Protein AF-A0A6N2UEQ5-F1 (afdb_monomer_lite)

Structure (mmCIF, N/CA/C/O backbone):
data_AF-A0A6N2UEQ5-F1
#
_entry.id   AF-A0A6N2UEQ5-F1
#
loop_
_atom_site.group_PDB
_atom_site.id
_atom_site.type_symbol
_atom_site.label_atom_id
_atom_site.label_alt_id
_atom_site.label_comp_id
_atom_site.label_asym_id
_atom_site.label_entity_id
_atom_site.label_seq_id
_atom_site.pdbx_PDB_ins_code
_atom_site.Cartn_x
_atom_site.Cartn_y
_atom_site.Cartn_z
_atom_site.occupancy
_atom_site.B_iso_or_equiv
_atom_site.auth_seq_id
_atom_site.auth_comp_id
_atom_site.auth_asym_id
_atom_site.auth_atom_id
_atom_site.pdbx_PDB_model_num
ATOM 1 N N . MET A 1 1 ? 12.013 25.563 44.710 1.00 58.88 1 MET A N 1
ATOM 2 C CA . MET A 1 1 ? 12.009 24.217 44.102 1.00 58.88 1 MET A CA 1
ATOM 3 C C . MET A 1 1 ? 13.205 24.168 43.170 1.00 58.88 1 MET A C 1
ATOM 5 O O . MET A 1 1 ? 13.406 25.147 42.460 1.00 58.88 1 MET A O 1
ATOM 9 N N . SER A 1 2 ? 14.075 23.164 43.272 1.00 84.06 2 SER A N 1
ATOM 10 C CA . SER A 1 2 ? 15.247 23.064 42.394 1.00 84.06 2 SER A CA 1
ATOM 11 C C . SER A 1 2 ? 14.884 22.342 41.095 1.00 84.06 2 SER A C 1
ATOM 13 O O . SER A 1 2 ? 13.975 21.519 41.078 1.00 84.06 2 SER A O 1
ATOM 15 N N . PHE A 1 3 ? 15.630 22.584 40.016 1.00 72.69 3 PHE A N 1
ATOM 16 C CA . PHE A 1 3 ? 15.451 21.865 38.746 1.00 72.69 3 PHE A CA 1
ATOM 17 C C . PHE A 1 3 ? 15.575 20.336 38.908 1.00 72.69 3 PHE A C 1
ATOM 19 O O . PHE A 1 3 ? 14.910 19.571 38.220 1.00 72.69 3 PHE A O 1
ATOM 26 N N . LYS A 1 4 ? 16.375 19.868 39.877 1.00 77.75 4 LYS A N 1
ATOM 27 C CA . LYS A 1 4 ? 16.428 18.445 40.248 1.00 77.75 4 LYS A CA 1
ATOM 28 C C . LYS A 1 4 ? 15.119 17.944 40.861 1.00 77.75 4 LYS A C 1
ATOM 30 O O . LYS A 1 4 ? 14.748 16.804 40.604 1.00 77.75 4 LYS A O 1
ATOM 35 N N . ASP A 1 5 ? 14.428 18.772 41.638 1.00 75.44 5 ASP A N 1
ATOM 36 C CA . ASP A 1 5 ? 13.130 18.417 42.221 1.00 75.44 5 ASP A CA 1
ATOM 37 C C . ASP A 1 5 ? 12.045 18.346 41.136 1.00 75.44 5 ASP A C 1
ATOM 39 O O . ASP A 1 5 ? 11.208 17.451 41.175 1.00 75.44 5 ASP A O 1
ATOM 43 N N . GLU A 1 6 ? 12.105 19.214 40.119 1.00 74.00 6 GLU A N 1
ATOM 44 C CA . GLU A 1 6 ? 11.222 19.157 38.940 1.00 74.00 6 GLU A CA 1
ATOM 45 C C . GLU A 1 6 ? 11.481 17.910 38.074 1.00 74.00 6 GLU A C 1
ATOM 47 O O . GLU A 1 6 ? 10.544 17.246 37.623 1.00 74.00 6 GLU A O 1
ATOM 52 N N . LEU A 1 7 ? 12.749 17.533 37.880 1.00 73.69 7 LEU A N 1
ATOM 53 C CA . LEU A 1 7 ? 13.116 16.302 37.172 1.00 73.69 7 LEU A CA 1
ATOM 54 C C . LEU A 1 7 ? 12.652 15.048 37.926 1.00 73.69 7 LEU A C 1
ATOM 56 O O . LEU A 1 7 ? 12.095 14.143 37.315 1.00 73.69 7 LEU A O 1
ATOM 60 N N . ASN A 1 8 ? 12.814 15.021 39.250 1.00 70.94 8 ASN A N 1
ATOM 61 C CA . ASN A 1 8 ? 12.368 13.900 40.081 1.00 70.94 8 ASN A CA 1
ATOM 62 C C . ASN A 1 8 ? 10.834 13.823 40.199 1.00 70.94 8 ASN A C 1
ATOM 64 O O . ASN A 1 8 ? 10.267 12.734 40.284 1.00 70.94 8 ASN A O 1
ATOM 68 N N . ALA A 1 9 ? 10.141 14.963 40.176 1.00 67.56 9 ALA A N 1
ATOM 69 C CA . ALA A 1 9 ? 8.680 14.998 40.134 1.00 67.56 9 ALA A CA 1
ATOM 70 C C . ALA A 1 9 ? 8.118 14.552 38.770 1.00 67.56 9 ALA A C 1
ATOM 72 O O . ALA A 1 9 ? 6.987 14.076 38.700 1.00 67.56 9 ALA A O 1
ATOM 73 N N . SER A 1 10 ? 8.901 14.681 37.691 1.00 64.62 10 SER A N 1
ATOM 74 C CA . SER A 1 10 ? 8.510 14.301 36.325 1.00 64.62 10 SER A CA 1
ATOM 75 C C . SER A 1 10 ? 9.038 12.937 35.864 1.00 64.62 10 SER A C 1
ATOM 77 O O . SER A 1 10 ? 8.734 12.523 34.742 1.00 64.62 10 SER A O 1
ATOM 79 N N . THR A 1 11 ? 9.780 12.204 36.707 1.00 65.50 11 THR A N 1
ATOM 80 C CA . THR A 1 11 ? 10.288 10.855 36.400 1.00 65.50 11 THR A CA 1
ATOM 81 C C . THR A 1 11 ? 9.155 9.835 36.275 1.00 65.50 11 THR A C 1
ATOM 83 O O . THR A 1 11 ? 8.823 9.103 37.205 1.00 65.50 11 THR A O 1
ATOM 86 N N . ARG A 1 12 ? 8.557 9.774 35.085 1.00 73.88 12 ARG A N 1
ATOM 87 C CA . ARG A 1 12 ? 7.706 8.664 34.654 1.00 73.88 12 ARG A CA 1
ATOM 88 C C . ARG A 1 12 ? 8.552 7.410 34.440 1.00 73.88 12 ARG A C 1
ATOM 90 O O . ARG A 1 12 ? 9.700 7.495 33.997 1.00 73.88 12 ARG A O 1
ATOM 97 N N . ASN A 1 13 ? 7.972 6.244 34.710 1.00 77.88 13 ASN A N 1
ATOM 98 C CA . ASN A 1 13 ? 8.605 4.959 34.444 1.00 77.88 13 ASN A CA 1
ATOM 99 C C . ASN A 1 13 ? 8.879 4.814 32.928 1.00 77.88 13 ASN A C 1
ATOM 101 O O . ASN A 1 13 ? 7.938 4.860 32.131 1.00 77.88 13 ASN A O 1
ATOM 105 N N . PRO A 1 14 ? 10.139 4.619 32.493 1.00 76.00 14 PRO A N 1
ATOM 106 C CA . PRO A 1 14 ? 10.475 4.518 31.073 1.00 76.00 14 PRO A CA 1
ATOM 107 C C . PRO A 1 14 ? 9.741 3.397 30.323 1.00 76.00 14 PRO A C 1
ATOM 109 O O . PRO A 1 14 ? 9.548 3.504 29.113 1.00 76.00 14 PRO A O 1
ATOM 112 N N . SER A 1 15 ? 9.349 2.322 31.018 1.00 74.00 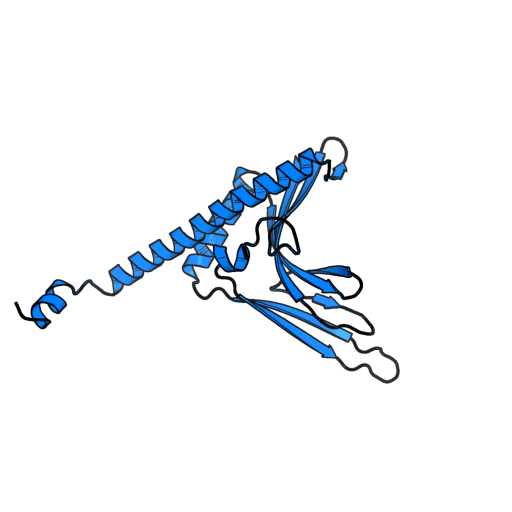15 SER A N 1
ATOM 113 C CA . SER A 1 15 ? 8.627 1.194 30.413 1.00 74.00 15 SER A CA 1
ATOM 114 C C . SER A 1 15 ? 7.174 1.540 30.074 1.00 74.00 15 SER A C 1
ATOM 116 O O . SER A 1 15 ? 6.761 1.319 28.939 1.00 74.00 15 SER A O 1
ATOM 118 N N . GLU A 1 16 ? 6.455 2.188 30.992 1.00 74.81 16 GLU A N 1
ATOM 119 C CA . GLU A 1 16 ? 5.085 2.683 30.782 1.00 74.81 16 GLU A CA 1
ATOM 120 C C . GLU A 1 16 ? 5.036 3.714 29.649 1.00 74.81 16 GLU A C 1
ATOM 122 O O . GLU A 1 16 ? 4.242 3.586 28.723 1.00 74.81 16 GLU A O 1
ATOM 127 N N . VAL A 1 17 ? 5.970 4.673 29.635 1.00 74.31 17 VAL A N 1
ATOM 128 C CA . VAL A 1 17 ? 6.069 5.670 28.550 1.00 74.31 17 VAL A CA 1
ATOM 129 C C . VAL A 1 17 ? 6.335 5.006 27.195 1.00 74.31 17 VAL A C 1
ATOM 131 O O . VAL A 1 17 ? 5.896 5.501 26.157 1.00 74.31 17 VAL A O 1
ATOM 134 N N . ARG A 1 18 ? 7.077 3.892 27.168 1.00 66.94 18 ARG A N 1
ATOM 135 C CA . ARG A 1 18 ? 7.338 3.151 25.930 1.00 66.94 18 ARG A CA 1
ATOM 136 C C . ARG A 1 18 ? 6.087 2.427 25.438 1.00 66.94 18 ARG A C 1
ATOM 138 O O . ARG A 1 18 ? 5.844 2.436 24.237 1.00 66.94 18 ARG A O 1
ATOM 145 N N . GLU A 1 19 ? 5.321 1.818 26.335 1.00 75.81 19 GLU A N 1
ATOM 146 C CA . GLU A 1 19 ? 4.077 1.120 26.005 1.00 75.81 19 GLU A CA 1
ATOM 147 C C . GLU A 1 19 ? 2.982 2.090 25.538 1.00 75.81 19 GLU A C 1
ATOM 149 O O . GLU A 1 19 ? 2.382 1.860 24.488 1.00 75.81 19 GLU A O 1
ATOM 154 N N . GLU A 1 20 ? 2.814 3.226 26.227 1.00 77.19 20 GLU A N 1
ATOM 155 C CA . GLU A 1 20 ? 1.933 4.327 25.803 1.00 77.19 20 GLU A CA 1
ATOM 156 C C . GLU A 1 20 ? 2.273 4.770 24.374 1.00 77.19 20 GLU A C 1
ATOM 158 O O . GLU A 1 20 ? 1.417 4.740 23.490 1.00 77.19 20 GLU A O 1
ATOM 163 N N . LYS A 1 21 ? 3.554 5.061 24.104 1.00 71.88 21 LYS A N 1
ATOM 164 C CA . LYS A 1 21 ? 4.019 5.425 22.757 1.00 71.88 21 LYS A CA 1
ATOM 165 C C . LYS A 1 21 ? 3.764 4.329 21.726 1.00 71.88 21 LYS A C 1
ATOM 167 O O . LYS A 1 21 ? 3.419 4.631 20.591 1.00 71.88 21 LYS A O 1
ATOM 172 N N . MET A 1 22 ? 3.942 3.054 22.074 1.00 73.69 22 MET A N 1
ATOM 173 C CA . MET A 1 22 ? 3.678 1.957 21.137 1.00 73.69 22 MET A CA 1
ATOM 174 C C . MET A 1 22 ? 2.192 1.856 20.768 1.00 73.69 22 MET A C 1
ATOM 176 O O . MET A 1 22 ? 1.888 1.614 19.599 1.00 73.69 22 MET A O 1
ATOM 180 N N . ASN A 1 23 ? 1.287 2.083 21.724 1.00 85.88 23 ASN A N 1
ATOM 181 C CA . ASN A 1 23 ? -0.155 2.129 21.475 1.00 85.88 23 ASN A CA 1
ATOM 182 C C . ASN A 1 23 ? -0.561 3.368 20.665 1.00 85.88 23 ASN A C 1
ATOM 184 O O . ASN A 1 23 ? -1.374 3.262 19.744 1.00 85.88 23 ASN A O 1
ATOM 188 N N . GLU A 1 24 ? 0.035 4.528 20.948 1.00 89.56 24 GLU A N 1
ATOM 189 C CA . GLU A 1 24 ? -0.176 5.750 20.166 1.00 89.56 24 GLU A CA 1
ATOM 190 C C . GLU A 1 24 ? 0.237 5.561 18.703 1.00 89.56 24 GLU A C 1
ATOM 192 O O . GLU A 1 24 ? -0.518 5.900 17.797 1.00 89.56 24 GLU A O 1
ATOM 197 N N . GLU A 1 25 ? 1.415 4.987 18.452 1.00 87.56 25 GLU A N 1
ATOM 198 C CA . GLU A 1 25 ? 1.918 4.777 17.092 1.00 87.56 25 GLU A CA 1
ATOM 199 C C . GLU A 1 25 ? 1.085 3.759 16.309 1.00 87.56 25 GLU A C 1
ATOM 201 O O . GLU A 1 25 ? 0.804 3.980 15.131 1.00 87.56 25 GLU A O 1
ATOM 206 N N . PHE 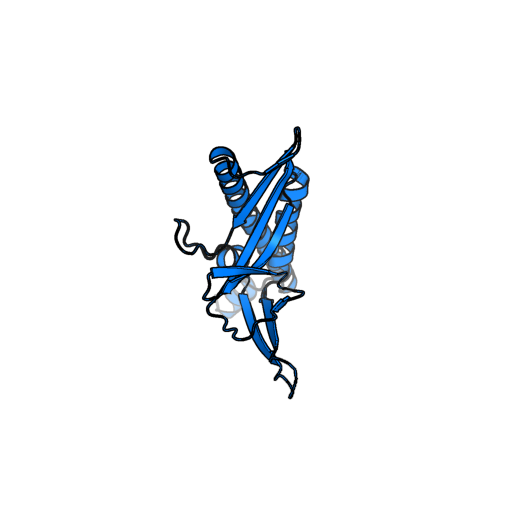A 1 26 ? 0.620 2.690 16.962 1.00 89.44 26 PHE A N 1
ATOM 207 C CA . PHE A 1 26 ? -0.353 1.774 16.361 1.00 89.44 26 PHE A CA 1
ATOM 208 C C . PHE A 1 26 ? -1.641 2.509 15.965 1.00 89.44 26 PHE A C 1
ATOM 210 O O . PHE A 1 26 ? -2.104 2.396 14.831 1.00 89.44 26 PHE A O 1
ATOM 217 N N . THR A 1 27 ? -2.184 3.314 16.879 1.00 88.50 27 THR A N 1
ATOM 218 C CA . THR A 1 27 ? -3.425 4.072 16.662 1.00 88.50 27 THR A CA 1
ATOM 219 C C . THR A 1 27 ? -3.278 5.085 15.523 1.00 88.50 27 THR A C 1
ATOM 221 O O . THR A 1 27 ? -4.180 5.225 14.699 1.00 88.50 27 THR A O 1
ATOM 224 N N . LYS A 1 28 ? -2.118 5.746 15.406 1.00 88.38 28 LYS A N 1
ATOM 225 C CA . LYS A 1 28 ? -1.802 6.633 14.272 1.00 88.38 28 LYS A CA 1
ATOM 226 C C . LYS A 1 28 ? -1.813 5.882 12.942 1.00 88.38 28 LYS A C 1
ATOM 228 O O . LYS A 1 28 ? -2.464 6.339 12.006 1.00 88.38 28 LYS A O 1
ATOM 233 N N . GLY A 1 29 ? -1.140 4.730 12.872 1.00 85.06 29 GLY A N 1
ATOM 234 C CA . GLY A 1 29 ? -1.121 3.897 11.666 1.00 85.06 29 GLY A CA 1
ATOM 235 C C . GLY A 1 29 ? -2.520 3.445 11.251 1.00 85.06 29 GLY A C 1
ATOM 236 O O . GLY A 1 29 ? -2.887 3.540 10.081 1.00 85.06 29 GLY A O 1
ATOM 237 N N . TYR A 1 30 ? -3.331 3.040 12.228 1.00 87.94 30 TYR A N 1
ATOM 238 C CA . TYR A 1 30 ? -4.728 2.672 12.020 1.00 87.94 30 TYR A CA 1
ATOM 239 C C . TYR A 1 30 ? -5.569 3.832 11.463 1.00 87.94 30 TYR A C 1
ATOM 241 O O . TYR A 1 30 ? -6.243 3.679 10.444 1.00 87.94 30 TYR A O 1
ATOM 249 N N . HIS A 1 31 ? -5.497 5.021 12.068 1.00 87.12 31 HIS A N 1
ATOM 250 C CA . HIS A 1 31 ? -6.220 6.193 11.566 1.00 87.12 31 HIS A CA 1
ATOM 251 C C . HIS A 1 31 ? -5.786 6.603 10.158 1.00 87.12 31 HIS A C 1
ATOM 253 O O . HIS A 1 31 ? -6.615 7.050 9.364 1.00 87.12 31 HIS A O 1
ATOM 259 N N . ALA A 1 32 ? -4.509 6.427 9.829 1.00 83.94 32 ALA A N 1
ATOM 260 C CA . ALA A 1 32 ? -4.015 6.718 8.497 1.00 83.94 32 ALA A CA 1
ATOM 261 C C . ALA A 1 32 ? -4.601 5.763 7.440 1.00 83.94 32 ALA A C 1
ATOM 263 O O . ALA A 1 32 ? -5.016 6.218 6.372 1.00 83.94 32 ALA A O 1
ATOM 264 N N . ALA A 1 33 ? -4.733 4.469 7.761 1.00 85.88 33 ALA A N 1
ATOM 265 C CA . ALA A 1 33 ? -5.449 3.512 6.914 1.00 85.88 33 ALA A CA 1
ATOM 266 C C . ALA A 1 33 ? -6.926 3.903 6.733 1.00 85.88 33 ALA 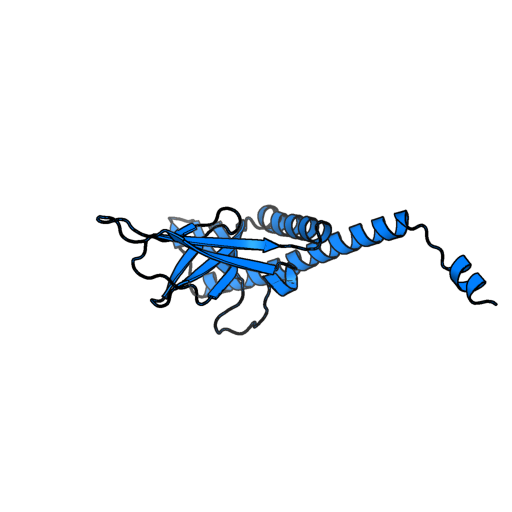A C 1
ATOM 268 O O . ALA A 1 33 ? -7.421 3.931 5.610 1.00 85.88 33 ALA A O 1
ATOM 269 N N . GLN A 1 34 ? -7.605 4.326 7.803 1.00 85.50 34 GLN A N 1
ATOM 270 C CA . GLN A 1 34 ? -8.996 4.792 7.724 1.00 85.50 34 GLN A CA 1
ATOM 271 C C . GLN A 1 34 ? -9.161 6.036 6.829 1.00 85.50 34 GLN A C 1
ATOM 273 O O . GLN A 1 34 ? -10.118 6.129 6.057 1.00 85.50 34 GLN A O 1
ATOM 278 N N . GLY A 1 35 ? -8.206 6.972 6.854 1.00 83.06 35 GLY A N 1
ATOM 279 C CA . GLY A 1 35 ? -8.174 8.092 5.906 1.00 83.06 35 GLY A CA 1
ATOM 280 C C . GLY A 1 35 ? -8.065 7.621 4.450 1.00 83.06 35 GLY A C 1
ATOM 281 O O . GLY A 1 35 ? -8.780 8.110 3.572 1.00 83.06 35 GLY A O 1
ATOM 282 N N . LEU A 1 36 ? -7.229 6.610 4.202 1.00 84.75 36 LEU A N 1
ATOM 283 C CA . LEU A 1 36 ? -7.061 6.006 2.884 1.00 84.75 36 LEU A CA 1
ATOM 284 C C . LEU A 1 36 ? -8.309 5.230 2.422 1.00 84.75 36 LEU A C 1
ATOM 286 O O . LEU A 1 36 ? -8.632 5.272 1.233 1.00 84.75 36 LEU A O 1
ATOM 290 N N . HIS A 1 37 ? -9.050 4.584 3.331 1.00 87.75 37 HIS A N 1
ATOM 291 C CA . HIS A 1 37 ? -10.314 3.905 3.010 1.00 87.75 37 HIS A CA 1
ATOM 292 C C . HIS A 1 37 ? -11.297 4.855 2.327 1.00 87.75 37 HIS A C 1
ATOM 294 O O . HIS A 1 37 ? -11.870 4.518 1.289 1.00 87.75 37 HIS A O 1
ATOM 300 N N . TYR A 1 38 ? -11.464 6.061 2.876 1.00 84.62 38 TYR A N 1
ATOM 301 C CA . TYR A 1 38 ? -12.343 7.071 2.295 1.00 84.62 38 TYR A CA 1
ATOM 302 C C . TYR A 1 38 ? -11.924 7.419 0.859 1.00 84.62 38 TYR A C 1
ATOM 304 O O . TYR A 1 38 ? -12.761 7.405 -0.045 1.00 84.62 38 TYR A O 1
ATOM 312 N N . CYS A 1 39 ? -10.629 7.654 0.623 1.00 85.50 39 CYS A N 1
ATOM 313 C CA . CYS A 1 39 ? -10.104 7.940 -0.714 1.00 85.50 39 CYS A CA 1
ATOM 314 C C . CYS A 1 39 ? -10.358 6.792 -1.702 1.00 85.50 39 CYS A C 1
ATOM 316 O O . CYS A 1 39 ? -10.789 7.042 -2.828 1.00 85.50 39 CYS A O 1
ATOM 318 N N . ILE A 1 40 ? -10.139 5.543 -1.280 1.00 88.56 40 ILE A N 1
ATOM 319 C CA . ILE A 1 40 ? -10.390 4.353 -2.105 1.00 88.56 40 ILE A CA 1
ATOM 320 C C . ILE A 1 40 ? -11.867 4.278 -2.497 1.00 88.56 40 ILE A C 1
ATOM 322 O O . ILE A 1 40 ? -12.184 4.177 -3.682 1.00 88.56 40 ILE A O 1
ATOM 326 N N . LYS A 1 41 ? -12.779 4.370 -1.523 1.00 90.00 41 LYS A N 1
ATOM 327 C CA . LYS A 1 41 ? -14.225 4.269 -1.774 1.00 90.00 41 LYS A CA 1
ATOM 328 C C . LYS A 1 41 ? -14.711 5.357 -2.736 1.00 90.00 41 LYS A C 1
ATOM 330 O O . LYS A 1 41 ? -15.484 5.063 -3.646 1.00 90.00 41 LYS A O 1
ATOM 335 N N . GLN A 1 42 ? -14.228 6.592 -2.578 1.00 89.75 42 GLN A N 1
ATOM 336 C CA . GLN A 1 42 ? -14.573 7.704 -3.472 1.00 89.75 42 GLN A CA 1
ATOM 337 C C . GLN A 1 42 ? -14.082 7.475 -4.908 1.00 89.75 42 GLN A C 1
ATOM 339 O O . GLN A 1 42 ? -14.844 7.687 -5.852 1.00 89.75 42 GLN A O 1
ATOM 344 N N . GLU A 1 43 ? -12.844 7.009 -5.098 1.00 89.50 43 GLU A N 1
ATOM 345 C CA . GLU A 1 43 ? -12.305 6.792 -6.446 1.00 89.50 43 GLU A CA 1
ATOM 346 C C . GLU A 1 43 ? -12.946 5.577 -7.137 1.00 89.50 43 GLU A C 1
ATOM 348 O O . GLU A 1 43 ? -13.238 5.639 -8.333 1.00 89.50 43 GLU A O 1
ATOM 353 N N . LEU A 1 44 ? -13.255 4.503 -6.397 1.00 88.44 44 LEU A N 1
ATOM 354 C CA . LEU A 1 44 ? -14.032 3.374 -6.924 1.00 88.44 44 LEU A CA 1
ATOM 355 C C . LEU A 1 44 ? -15.424 3.830 -7.377 1.00 88.44 44 LEU A C 1
ATOM 357 O O . LEU A 1 44 ? -15.827 3.539 -8.503 1.00 88.44 44 LEU A O 1
ATOM 361 N N . LEU A 1 45 ? -16.139 4.598 -6.546 1.00 91.25 45 LEU A N 1
ATOM 362 C CA . LEU A 1 45 ? -17.463 5.122 -6.889 1.00 91.25 45 LEU A CA 1
ATOM 363 C C . LEU A 1 45 ? -17.413 6.036 -8.120 1.00 91.25 45 LEU A C 1
ATOM 365 O O . LEU A 1 45 ? -18.247 5.929 -9.017 1.00 91.25 45 LEU A O 1
ATOM 369 N N . LYS A 1 46 ? -16.407 6.910 -8.197 1.00 91.06 46 LYS A N 1
ATOM 370 C CA . LYS A 1 46 ? -16.163 7.762 -9.363 1.00 91.06 46 LYS A CA 1
ATOM 371 C C . LYS A 1 46 ? -15.910 6.937 -10.626 1.00 91.06 46 LYS A C 1
ATOM 373 O O . LYS A 1 46 ? -16.477 7.255 -11.669 1.00 91.06 46 LYS A O 1
ATOM 378 N N . ASN A 1 47 ? -15.116 5.868 -10.544 1.00 89.69 47 ASN A N 1
ATOM 379 C CA . ASN A 1 47 ? -14.900 4.963 -11.673 1.00 89.69 47 ASN A CA 1
ATOM 380 C C . ASN A 1 47 ? -16.203 4.295 -12.121 1.00 89.69 47 ASN A C 1
ATOM 382 O O . ASN A 1 47 ? -16.497 4.300 -13.315 1.00 89.69 47 ASN A O 1
ATOM 386 N N . VAL A 1 48 ? -17.029 3.819 -11.188 1.00 92.06 48 VAL A N 1
ATOM 387 C CA . VAL A 1 48 ? -18.352 3.259 -11.508 1.00 92.06 48 VAL A CA 1
ATOM 388 C C . VAL A 1 48 ? -19.251 4.288 -12.199 1.00 92.06 48 VAL A C 1
ATOM 390 O O . VAL A 1 48 ? -19.815 3.987 -13.252 1.00 92.06 48 VAL A O 1
ATOM 393 N N . ASN A 1 49 ? -19.346 5.507 -11.660 1.00 92.56 49 ASN A N 1
ATOM 394 C CA . ASN A 1 49 ? -20.173 6.583 -12.220 1.00 92.56 49 ASN A CA 1
ATOM 395 C C . ASN A 1 49 ? -19.730 7.001 -13.630 1.00 92.56 49 ASN A C 1
ATOM 397 O O . ASN A 1 49 ? -20.561 7.385 -14.449 1.00 92.56 49 ASN A O 1
ATOM 401 N N . ASN A 1 50 ? -18.435 6.880 -13.926 1.00 93.12 50 ASN A N 1
ATOM 402 C CA . ASN A 1 50 ? -17.869 7.160 -15.244 1.00 93.12 50 ASN A CA 1
ATOM 403 C C . ASN A 1 50 ? -17.957 5.972 -16.218 1.00 93.12 50 ASN A C 1
ATOM 405 O O . ASN A 1 50 ? -17.501 6.086 -17.352 1.00 93.12 50 ASN A O 1
ATOM 409 N N . GLY A 1 51 ? -18.507 4.827 -15.799 1.00 91.19 51 GLY A N 1
ATOM 410 C CA . GLY A 1 51 ? -18.559 3.618 -16.625 1.00 91.19 51 GLY A CA 1
ATOM 411 C C . GLY A 1 51 ? -17.234 2.848 -16.712 1.00 91.19 51 GLY A C 1
ATOM 412 O O . GLY A 1 51 ? -17.112 1.934 -17.522 1.00 91.19 51 GLY A O 1
ATOM 413 N N . ASN A 1 52 ? -16.249 3.177 -15.873 1.00 93.00 52 ASN A N 1
ATOM 414 C CA . ASN A 1 52 ? -14.932 2.539 -15.836 1.00 93.00 52 ASN A CA 1
ATOM 415 C C . ASN A 1 52 ? -14.965 1.257 -14.988 1.00 93.00 52 ASN A C 1
ATOM 417 O O . ASN A 1 52 ? -14.374 1.189 -13.910 1.00 93.00 52 ASN A O 1
ATOM 421 N N . TYR A 1 53 ? -15.671 0.235 -15.466 1.00 92.94 53 TYR A N 1
ATOM 422 C CA . TYR A 1 53 ? -15.719 -1.090 -14.846 1.00 92.94 53 TYR A CA 1
ATOM 423 C C . TYR A 1 53 ? -15.808 -2.185 -15.913 1.00 92.94 53 TYR A C 1
ATOM 425 O O . TYR A 1 53 ? -16.222 -1.951 -17.048 1.00 92.94 53 TYR A O 1
ATOM 433 N N . ARG A 1 54 ? -15.410 -3.404 -15.550 1.00 94.31 54 ARG A N 1
ATOM 434 C CA . ARG A 1 54 ? -15.584 -4.597 -16.387 1.00 94.31 54 ARG A CA 1
ATOM 435 C C . ARG A 1 54 ? -16.839 -5.325 -15.932 1.00 94.31 54 ARG A C 1
ATOM 437 O O . ARG A 1 54 ? -17.051 -5.468 -14.733 1.00 94.31 54 ARG A O 1
ATOM 444 N N . GLN A 1 55 ? -17.655 -5.798 -16.867 1.00 93.81 55 GLN A N 1
ATOM 445 C CA . GLN A 1 55 ? -18.857 -6.565 -16.549 1.00 93.81 55 GLN A CA 1
ATOM 446 C C . GLN A 1 55 ? -18.761 -7.970 -17.137 1.00 93.81 55 GLN A C 1
ATOM 448 O O . GLN A 1 55 ? -18.532 -8.131 -18.335 1.00 93.81 55 GLN A O 1
ATOM 453 N N . THR A 1 56 ? -18.991 -8.974 -16.294 1.00 91.06 56 THR A N 1
ATOM 454 C CA . THR A 1 56 ? -19.068 -10.382 -16.692 1.00 91.06 56 THR A CA 1
ATOM 455 C C . THR A 1 56 ? -20.368 -10.959 -16.144 1.00 91.06 56 THR A C 1
ATOM 457 O O . THR A 1 56 ? -20.478 -11.271 -14.959 1.00 91.06 56 THR A O 1
ATOM 460 N N . GLY A 1 57 ? -21.382 -11.074 -17.006 1.00 90.38 57 GLY A N 1
ATOM 461 C CA . GLY A 1 57 ? -22.731 -11.461 -16.590 1.00 90.38 57 GLY A CA 1
ATOM 462 C C . GLY A 1 57 ? -23.370 -10.403 -15.683 1.00 90.38 57 GLY A C 1
ATOM 463 O O . GLY A 1 57 ? -23.466 -9.233 -16.064 1.00 90.38 57 GLY A O 1
ATOM 464 N N . SER A 1 58 ? -23.807 -10.816 -14.492 1.00 88.44 58 SER A N 1
ATOM 465 C CA . SER A 1 58 ? -24.349 -9.924 -13.457 1.00 88.44 58 SER A CA 1
ATOM 466 C C . SER A 1 58 ? -23.276 -9.173 -12.670 1.00 88.44 58 SER A C 1
ATOM 468 O O . SER A 1 58 ? -23.597 -8.162 -12.057 1.00 88.44 58 SER A O 1
ATOM 470 N N . ASN A 1 59 ? -22.028 -9.647 -12.694 1.00 90.00 59 ASN A N 1
ATOM 471 C CA . ASN A 1 59 ? -20.977 -9.147 -11.816 1.00 90.00 59 ASN A CA 1
ATOM 472 C C . ASN A 1 59 ? -20.237 -7.979 -12.466 1.00 90.00 59 ASN A C 1
ATOM 474 O O . ASN A 1 59 ? -19.873 -8.038 -13.648 1.00 90.00 59 ASN A O 1
ATOM 478 N N . LYS A 1 60 ? -19.963 -6.946 -11.673 1.00 91.00 60 LYS A N 1
ATOM 479 C CA . LYS A 1 60 ? -19.169 -5.782 -12.058 1.00 91.00 60 LYS A CA 1
ATOM 480 C C . LYS A 1 60 ? -17.880 -5.764 -11.258 1.00 91.00 60 LYS A C 1
ATOM 482 O O . LYS A 1 60 ? -17.892 -5.871 -10.041 1.00 91.00 60 LYS A O 1
ATOM 487 N N . TYR A 1 61 ? -16.766 -5.611 -11.957 1.00 94.12 61 TYR A N 1
ATOM 488 C CA . TYR A 1 61 ? -15.438 -5.454 -11.383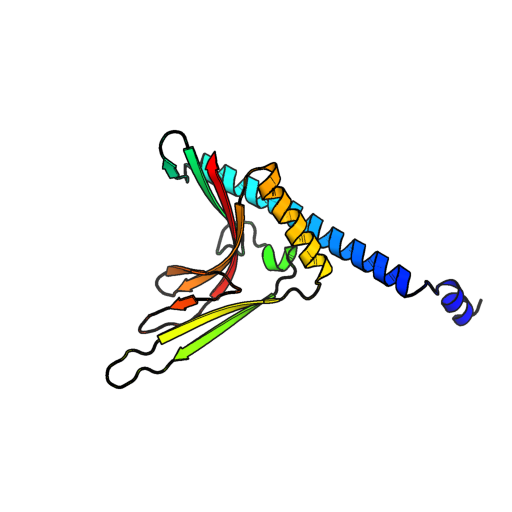 1.00 94.12 61 TYR A CA 1
ATOM 489 C C . TYR A 1 61 ? -14.955 -4.030 -11.631 1.00 94.12 61 TYR A C 1
ATOM 491 O O . TYR A 1 61 ? -14.858 -3.591 -12.782 1.00 94.12 61 TYR A O 1
ATOM 499 N N . VAL A 1 62 ? -14.616 -3.323 -10.560 1.00 92.25 62 VAL A N 1
ATOM 500 C CA . VAL A 1 62 ? -14.019 -1.988 -10.619 1.00 92.25 62 VAL A CA 1
ATOM 501 C C . VAL A 1 62 ? -12.693 -1.995 -9.873 1.00 92.25 62 VAL A C 1
ATOM 503 O O . VAL A 1 62 ? -12.556 -2.622 -8.825 1.00 92.25 62 VAL A O 1
ATOM 506 N N . GLU A 1 63 ? -11.710 -1.292 -10.427 1.00 92.44 63 GLU A N 1
ATOM 507 C CA . GLU A 1 63 ? -10.399 -1.098 -9.818 1.00 92.44 63 GLU A CA 1
ATOM 508 C C . GLU A 1 63 ? -10.024 0.382 -9.818 1.00 92.44 63 GLU A C 1
ATOM 510 O O . GLU A 1 63 ? -10.456 1.150 -10.682 1.00 92.44 63 GLU A O 1
ATOM 515 N N . CYS A 1 64 ? -9.218 0.793 -8.847 1.00 88.31 64 CYS A N 1
ATOM 516 C CA . CYS A 1 64 ? -8.624 2.120 -8.793 1.00 88.31 64 CYS A CA 1
ATOM 517 C C . CYS A 1 64 ? -7.174 2.051 -8.310 1.00 88.31 64 CYS A C 1
ATOM 519 O O . CYS A 1 64 ? -6.738 1.085 -7.679 1.00 88.31 64 CYS A O 1
ATOM 521 N N . TYR A 1 65 ? -6.443 3.126 -8.585 1.00 86.19 65 TYR A N 1
ATOM 522 C CA . TYR A 1 65 ? -5.054 3.301 -8.188 1.00 86.19 65 TYR A CA 1
ATOM 523 C C . TYR A 1 65 ? -4.949 4.591 -7.385 1.00 86.19 65 TYR A C 1
ATOM 525 O O . TYR A 1 65 ? -5.176 5.673 -7.923 1.00 86.19 65 TYR A O 1
ATOM 533 N N . ILE A 1 66 ? -4.605 4.477 -6.106 1.00 82.19 66 ILE A N 1
ATOM 534 C CA . ILE A 1 66 ? -4.406 5.619 -5.213 1.00 82.19 66 ILE A CA 1
ATOM 535 C C . ILE A 1 66 ? -2.905 5.793 -4.985 1.00 82.19 66 ILE A C 1
ATOM 537 O O . ILE A 1 66 ? -2.238 4.878 -4.520 1.00 82.19 66 ILE A O 1
ATOM 541 N N . GLY A 1 67 ? -2.347 6.948 -5.328 1.00 72.75 67 GLY A N 1
ATOM 542 C CA . GLY A 1 67 ? -0.924 7.248 -5.150 1.00 72.75 67 GLY A CA 1
ATOM 543 C C . GLY A 1 67 ? -0.582 8.616 -5.727 1.00 72.75 67 GLY A C 1
ATOM 544 O O . GLY A 1 67 ? -1.487 9.362 -6.100 1.00 72.75 67 GLY A O 1
ATOM 545 N N . LYS A 1 68 ? 0.713 8.953 -5.815 1.00 61.75 68 LYS A N 1
ATOM 546 C CA . LYS A 1 68 ? 1.151 10.261 -6.326 1.00 61.75 68 LYS A CA 1
ATOM 547 C C . LYS A 1 68 ? 0.688 10.426 -7.779 1.00 61.75 68 LYS A C 1
ATOM 549 O O . LYS A 1 68 ? 1.240 9.814 -8.697 1.00 61.75 68 LYS A O 1
ATOM 554 N N . SER A 1 69 ? -0.361 11.218 -7.974 1.00 46.16 69 SER A N 1
ATOM 555 C CA . SER A 1 69 ? -0.960 11.458 -9.282 1.00 46.16 69 SER A CA 1
ATOM 556 C C . SER A 1 69 ? -0.053 12.374 -10.095 1.00 46.16 69 SER A C 1
ATOM 558 O O . SER A 1 69 ? 0.261 13.489 -9.684 1.00 46.16 69 SER A O 1
ATOM 560 N N . SER A 1 70 ? 0.363 11.929 -11.277 1.00 41.44 70 SER A N 1
ATOM 561 C CA . SER A 1 70 ? 0.738 12.844 -12.348 1.00 41.44 70 SER A CA 1
ATOM 562 C C . SER A 1 70 ? -0.539 13.515 -12.869 1.00 41.44 70 SER A C 1
ATOM 564 O O . SER A 1 70 ? -1.093 13.128 -13.892 1.00 41.44 70 SER A O 1
ATOM 566 N N . GLY A 1 71 ? -1.008 14.537 -12.149 1.00 38.75 71 GLY A N 1
ATOM 567 C CA . GLY A 1 71 ? -1.823 15.590 -12.750 1.00 38.75 71 GLY A CA 1
ATOM 568 C C . GLY A 1 71 ? -3.336 15.570 -12.535 1.00 38.75 71 GLY A C 1
ATOM 569 O O . GLY A 1 71 ? -4.022 16.090 -13.402 1.00 38.75 71 GLY A O 1
ATOM 570 N N . ASN A 1 72 ? -3.879 15.071 -11.416 1.00 32.78 72 ASN A N 1
ATOM 571 C CA . ASN A 1 72 ? -5.231 15.477 -10.991 1.00 32.78 72 ASN A CA 1
ATOM 572 C C . ASN A 1 72 ? -5.409 15.527 -9.457 1.00 32.78 72 ASN A C 1
ATOM 574 O O . ASN A 1 72 ? -5.455 14.505 -8.778 1.00 32.78 72 ASN A O 1
ATOM 578 N N . SER A 1 73 ? -5.488 16.773 -8.974 1.00 33.00 73 SER A N 1
ATOM 579 C CA . SER A 1 73 ? -6.252 17.363 -7.855 1.00 33.00 73 SER A CA 1
ATOM 580 C C . SER A 1 73 ? -6.284 16.765 -6.444 1.00 33.00 73 SER A C 1
ATOM 582 O O . SER A 1 73 ? -7.052 17.271 -5.632 1.00 33.00 73 SER A O 1
ATOM 584 N N . LEU A 1 74 ? -5.438 15.804 -6.091 1.00 36.09 74 LEU A N 1
ATOM 585 C CA . LEU A 1 74 ? -4.982 15.629 -4.707 1.00 36.09 74 LEU A CA 1
ATOM 586 C C . LEU A 1 74 ? -3.488 15.322 -4.773 1.00 36.09 74 LEU A C 1
ATOM 588 O O . LEU A 1 74 ? -3.077 14.173 -4.905 1.00 36.09 74 LEU A O 1
ATOM 592 N N . ASP A 1 75 ? -2.682 16.382 -4.733 1.00 36.66 75 ASP A N 1
ATOM 593 C CA . ASP A 1 75 ? -1.212 16.369 -4.725 1.00 36.66 75 ASP A CA 1
ATOM 594 C C . ASP A 1 75 ? -0.664 15.856 -3.377 1.00 36.66 75 ASP A C 1
ATOM 596 O O . ASP A 1 75 ? 0.290 16.379 -2.812 1.00 36.66 75 ASP A O 1
ATOM 600 N N . LEU A 1 76 ? -1.317 14.843 -2.812 1.00 44.59 76 LEU A N 1
ATOM 601 C CA . LEU A 1 76 ? -0.851 14.169 -1.621 1.00 44.59 76 LEU A CA 1
ATOM 602 C C . LEU A 1 76 ? 0.065 13.042 -2.062 1.00 44.59 76 LEU A C 1
ATOM 604 O O . LEU A 1 76 ? -0.293 12.188 -2.883 1.00 44.59 76 LEU A O 1
ATOM 608 N N . HIS A 1 77 ? 1.242 12.998 -1.463 1.00 53.41 77 HIS A N 1
ATOM 609 C CA . HIS A 1 77 ? 2.060 11.809 -1.467 1.00 53.41 77 HIS A CA 1
ATOM 610 C C . HIS A 1 77 ? 1.392 10.780 -0.549 1.00 53.41 77 HIS A C 1
ATOM 612 O O . HIS A 1 77 ? 2.012 10.328 0.393 1.00 53.41 77 HIS A O 1
ATOM 618 N N . LEU A 1 78 ? 0.128 10.400 -0.791 1.00 57.69 78 LEU A N 1
ATOM 619 C CA . LEU A 1 78 ? -0.741 9.724 0.183 1.00 57.69 78 LEU A CA 1
ATOM 620 C C . LEU A 1 78 ? -0.071 8.530 0.867 1.00 57.69 78 LEU A C 1
ATOM 622 O O . LEU A 1 78 ? -0.315 8.265 2.027 1.00 57.69 78 LEU A O 1
ATOM 626 N N . ILE A 1 79 ? 0.798 7.807 0.178 1.00 59.16 79 ILE A N 1
ATOM 627 C CA . ILE A 1 79 ? 1.469 6.637 0.745 1.00 59.16 79 ILE A CA 1
ATOM 628 C C . ILE A 1 79 ? 2.727 7.011 1.542 1.00 59.16 79 ILE A C 1
ATOM 630 O O . ILE A 1 79 ? 3.019 6.369 2.548 1.00 59.16 79 ILE A O 1
ATOM 634 N N . GLU A 1 80 ? 3.445 8.062 1.151 1.00 58.56 80 GLU A N 1
ATOM 635 C CA . GLU A 1 80 ? 4.553 8.601 1.953 1.00 58.56 80 GLU A CA 1
ATOM 636 C C . GLU A 1 80 ? 4.000 9.399 3.156 1.00 58.56 80 GLU A C 1
ATOM 638 O O . GLU A 1 80 ? 4.502 9.252 4.267 1.00 58.56 80 GLU A O 1
ATOM 643 N N . ASP A 1 81 ? 2.894 10.127 2.960 1.00 56.28 81 ASP A N 1
ATOM 644 C CA . ASP A 1 81 ? 2.200 10.983 3.931 1.00 56.28 81 ASP A CA 1
ATOM 645 C C . ASP A 1 81 ? 1.350 10.186 4.943 1.00 56.28 81 ASP A C 1
ATOM 647 O O . ASP A 1 81 ? 1.393 10.478 6.135 1.00 56.28 81 ASP A O 1
ATOM 651 N N . PHE A 1 82 ? 0.589 9.168 4.508 1.00 56.19 82 PHE A N 1
ATOM 652 C CA . PHE A 1 82 ? -0.266 8.330 5.378 1.00 56.19 82 PHE A CA 1
ATOM 653 C C . PHE A 1 82 ? 0.363 6.985 5.726 1.00 56.19 82 PHE A C 1
ATOM 655 O O . PHE A 1 82 ? -0.118 6.282 6.607 1.00 56.19 82 PHE A O 1
ATOM 662 N N . GLY A 1 83 ? 1.416 6.562 5.044 1.00 56.38 83 GLY A N 1
ATOM 663 C CA . GLY A 1 83 ? 2.030 5.268 5.315 1.00 56.38 83 GLY A CA 1
ATOM 664 C C . GLY A 1 83 ? 3.360 5.353 6.052 1.00 56.38 83 GLY A C 1
ATOM 665 O O . GLY A 1 83 ? 3.839 4.343 6.570 1.00 56.38 83 GLY A O 1
ATOM 666 N N . GLY A 1 84 ? 3.982 6.539 6.080 1.00 61.31 84 GLY A N 1
ATOM 667 C CA . GLY A 1 84 ? 5.371 6.681 6.514 1.00 61.31 84 GLY A CA 1
ATOM 668 C C . GLY A 1 84 ? 6.313 5.785 5.704 1.00 61.31 84 GLY A C 1
ATOM 669 O O . GLY A 1 84 ? 7.343 5.346 6.221 1.00 61.31 84 GLY A O 1
ATOM 670 N N . PHE A 1 85 ? 5.922 5.443 4.471 1.00 68.38 85 PHE A N 1
ATOM 671 C CA . PHE A 1 85 ? 6.673 4.552 3.604 1.00 68.38 85 PHE A CA 1
ATOM 672 C C . PHE A 1 85 ? 7.642 5.366 2.763 1.00 68.38 85 PHE A C 1
ATOM 674 O O . PHE A 1 85 ? 7.231 6.247 2.015 1.00 68.38 85 PHE A O 1
ATOM 681 N N . HIS A 1 86 ? 8.925 5.040 2.849 1.00 68.00 86 HIS A N 1
ATOM 682 C CA . HIS A 1 86 ? 9.935 5.590 1.961 1.00 68.00 86 HIS A CA 1
ATOM 683 C C . HIS A 1 86 ? 10.261 4.575 0.872 1.00 68.00 86 HIS A C 1
ATOM 685 O O . HIS A 1 86 ? 10.674 3.461 1.192 1.00 68.00 86 HIS A O 1
ATOM 691 N N . LEU A 1 87 ? 10.061 4.943 -0.395 1.00 71.44 87 LEU A N 1
ATOM 692 C CA . LEU A 1 87 ? 10.353 4.084 -1.539 1.00 71.44 87 LEU A CA 1
ATOM 693 C C . LEU A 1 87 ? 11.792 4.294 -2.020 1.00 71.44 87 LEU A C 1
ATOM 695 O O . LEU A 1 87 ? 12.155 5.367 -2.491 1.00 71.44 87 LEU A O 1
ATOM 699 N N . GLU A 1 88 ? 12.573 3.225 -2.005 1.00 71.62 88 GLU A N 1
ATOM 700 C CA . GLU A 1 88 ? 13.871 3.140 -2.657 1.00 71.62 88 GLU A CA 1
ATOM 701 C C . GLU A 1 88 ? 13.750 2.217 -3.863 1.00 71.62 88 GLU A C 1
ATOM 703 O O . GLU A 1 88 ? 13.269 1.093 -3.750 1.00 71.62 88 GLU A O 1
ATOM 708 N N . TYR A 1 89 ? 14.213 2.647 -5.031 1.00 73.56 89 TYR A N 1
ATOM 709 C CA . TYR A 1 89 ? 14.283 1.772 -6.195 1.00 73.56 89 TYR A CA 1
ATOM 710 C C . TYR A 1 89 ? 15.707 1.666 -6.708 1.00 73.56 89 TYR A C 1
ATOM 712 O O . TYR A 1 89 ? 16.506 2.596 -6.625 1.00 73.56 89 TYR A O 1
ATOM 720 N N . SER A 1 90 ? 16.020 0.494 -7.242 1.00 70.06 90 SER A N 1
ATOM 721 C CA . SER A 1 90 ? 17.296 0.206 -7.868 1.00 70.06 90 SER A CA 1
ATOM 722 C C . SER A 1 90 ? 17.066 -0.385 -9.247 1.00 70.06 90 SER A C 1
ATOM 724 O O . SER A 1 90 ? 16.129 -1.155 -9.484 1.00 70.06 90 SER A O 1
ATOM 726 N N . GLN A 1 91 ? 17.952 -0.005 -10.157 1.00 75.38 91 GLN A N 1
ATOM 727 C CA . GLN A 1 91 ? 18.022 -0.543 -11.498 1.00 75.38 91 GLN A CA 1
ATOM 728 C C . GLN A 1 91 ? 19.370 -1.233 -11.652 1.00 75.38 91 GLN A C 1
ATOM 730 O O . GLN A 1 91 ? 20.412 -0.613 -11.440 1.00 75.38 91 GLN A O 1
ATOM 735 N N . ASN A 1 92 ? 19.351 -2.495 -12.064 1.00 74.44 92 ASN A N 1
ATOM 736 C CA . ASN A 1 92 ? 20.563 -3.213 -12.427 1.00 74.44 92 ASN A CA 1
ATOM 737 C C . ASN A 1 92 ? 20.530 -3.540 -13.914 1.00 74.44 92 ASN A C 1
ATOM 739 O O . ASN A 1 92 ? 19.513 -3.971 -14.454 1.00 74.44 92 ASN A O 1
ATOM 743 N N . ARG A 1 93 ? 21.666 -3.338 -14.576 1.00 80.31 93 ARG A N 1
ATOM 744 C CA . ARG A 1 93 ? 21.880 -3.768 -15.955 1.00 80.31 93 ARG A CA 1
ATOM 745 C C . ARG A 1 93 ? 22.756 -5.007 -15.933 1.00 80.31 93 ARG A C 1
ATOM 747 O O . ARG A 1 93 ? 23.910 -4.930 -15.517 1.00 80.31 93 ARG A O 1
ATOM 754 N N . THR A 1 94 ? 22.238 -6.119 -16.427 1.00 80.00 94 THR A N 1
ATOM 755 C CA . THR A 1 94 ? 23.032 -7.313 -16.700 1.00 80.00 94 THR A CA 1
ATOM 756 C C . THR A 1 94 ? 23.564 -7.203 -18.130 1.00 80.00 94 THR A C 1
ATOM 758 O O . THR A 1 94 ? 22.770 -7.148 -19.074 1.00 80.00 94 THR A O 1
ATOM 761 N N . PRO A 1 95 ? 24.893 -7.114 -18.332 1.00 76.75 95 PRO A N 1
ATOM 762 C CA . PRO A 1 95 ? 25.465 -7.044 -19.670 1.00 76.75 95 PRO A CA 1
ATOM 763 C C . PRO A 1 95 ? 25.075 -8.266 -20.506 1.00 76.75 95 PRO A C 1
ATOM 765 O O . PRO A 1 95 ? 25.109 -9.399 -20.025 1.00 76.75 95 PRO A O 1
ATOM 768 N N . GLY A 1 96 ? 24.731 -8.026 -21.768 1.00 73.31 96 GLY A N 1
ATOM 769 C CA . GLY A 1 96 ? 24.533 -9.081 -22.753 1.00 73.31 96 GLY A CA 1
ATOM 770 C C . GLY A 1 96 ? 25.866 -9.688 -23.206 1.00 73.31 96 GLY A C 1
ATOM 771 O O . GLY A 1 96 ? 26.894 -9.010 -23.205 1.00 73.31 96 GLY A O 1
ATOM 772 N N . GLY A 1 97 ? 25.852 -10.969 -23.582 1.00 74.38 97 GLY A N 1
ATOM 773 C CA . GLY A 1 97 ? 26.976 -11.632 -24.258 1.00 74.38 97 GLY A CA 1
ATOM 774 C C . GLY A 1 97 ? 26.897 -11.484 -25.783 1.00 74.38 97 GLY A C 1
ATOM 775 O O . GLY A 1 97 ? 25.993 -10.840 -26.301 1.00 74.38 97 GLY A O 1
ATOM 776 N N . TRP A 1 98 ? 27.790 -12.149 -26.526 1.00 68.88 98 TRP A N 1
ATOM 777 C CA . TRP A 1 98 ? 27.864 -12.066 -28.001 1.00 68.88 98 TRP A CA 1
ATOM 778 C C . TRP A 1 98 ? 26.563 -12.398 -28.760 1.00 68.88 98 TRP A C 1
ATOM 780 O O . TRP A 1 98 ? 26.402 -11.958 -29.892 1.00 68.88 98 TRP A O 1
ATOM 790 N N . PHE A 1 99 ? 25.627 -13.130 -28.148 1.00 77.50 99 PHE 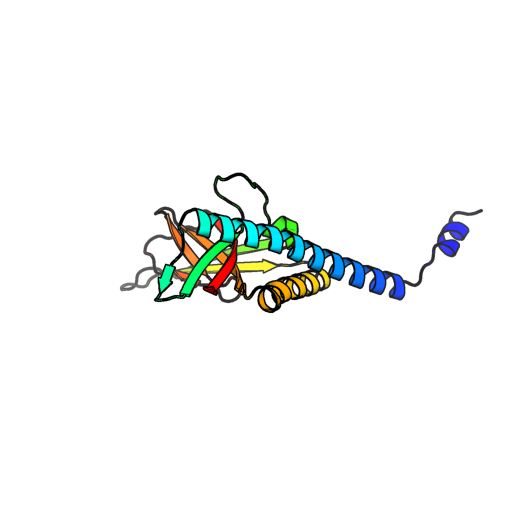A N 1
ATOM 791 C CA . PHE A 1 99 ? 24.336 -13.501 -28.750 1.00 77.50 99 PHE A CA 1
ATOM 792 C C . PHE A 1 99 ? 23.127 -13.135 -27.881 1.00 77.50 99 PHE A C 1
ATOM 794 O O . PHE A 1 99 ? 22.037 -13.670 -28.079 1.00 77.50 99 PHE A O 1
ATOM 801 N N . ARG A 1 100 ? 23.302 -12.281 -26.866 1.00 73.62 100 ARG A N 1
ATOM 802 C CA . ARG A 1 100 ? 22.208 -11.886 -25.971 1.00 73.62 100 ARG A CA 1
ATOM 803 C C . ARG A 1 100 ? 22.189 -10.386 -25.786 1.00 73.62 100 ARG A C 1
ATOM 805 O O . ARG A 1 100 ? 23.220 -9.782 -25.514 1.00 73.62 100 ARG A O 1
ATOM 812 N N . ASN A 1 101 ? 20.994 -9.818 -25.863 1.00 75.25 101 ASN A N 1
ATOM 813 C CA . ASN A 1 101 ? 20.771 -8.438 -25.471 1.00 75.25 101 ASN A CA 1
ATOM 814 C C . ASN A 1 101 ? 21.032 -8.272 -23.962 1.00 75.25 101 ASN A C 1
ATOM 816 O O . ASN A 1 101 ? 20.871 -9.232 -23.201 1.00 75.25 101 ASN A O 1
ATOM 820 N N . PRO A 1 102 ? 21.472 -7.082 -23.518 1.00 71.31 102 PRO A N 1
ATOM 821 C CA . PRO A 1 102 ? 21.505 -6.762 -22.099 1.00 71.31 102 PRO A CA 1
ATOM 822 C C . PRO A 1 102 ? 20.089 -6.815 -21.522 1.00 71.31 102 PRO A C 1
ATOM 824 O O . PRO A 1 102 ? 19.139 -6.395 -22.178 1.00 71.31 102 PRO A O 1
ATOM 827 N N . THR A 1 103 ? 19.967 -7.289 -20.288 1.00 72.81 103 THR A N 1
ATOM 828 C CA . THR A 1 103 ? 18.708 -7.284 -19.539 1.00 72.81 103 THR A CA 1
ATOM 829 C C . THR A 1 103 ? 18.759 -6.255 -18.423 1.00 72.81 103 THR A C 1
ATOM 831 O O . THR A 1 103 ? 19.821 -5.960 -17.866 1.00 72.81 103 THR A O 1
ATOM 834 N N . TYR A 1 104 ? 17.597 -5.700 -18.089 1.00 73.38 104 TYR A N 1
ATOM 835 C CA . TYR A 1 104 ? 17.452 -4.726 -17.019 1.00 73.38 104 TYR A CA 1
ATOM 836 C C . TYR A 1 104 ? 16.508 -5.281 -15.954 1.00 73.38 104 TYR A C 1
ATOM 838 O O . TYR A 1 104 ? 15.401 -5.728 -16.244 1.00 73.38 104 TYR A O 1
ATOM 846 N N . SER A 1 105 ? 16.945 -5.275 -14.699 1.00 71.31 105 SER A N 1
ATOM 847 C CA . SER A 1 105 ? 16.094 -5.639 -13.569 1.00 71.31 105 SER A CA 1
ATOM 848 C C . SER A 1 105 ? 15.785 -4.415 -12.726 1.00 71.31 105 SER A C 1
ATOM 850 O O . SER A 1 105 ? 16.634 -3.539 -12.526 1.00 71.31 105 SER A O 1
ATOM 852 N N . VAL A 1 106 ? 14.542 -4.358 -12.253 1.00 68.69 106 VAL A N 1
ATOM 853 C CA . VAL A 1 106 ? 14.032 -3.272 -11.425 1.00 68.69 106 VAL A CA 1
ATOM 854 C C . VAL A 1 106 ? 13.517 -3.858 -10.131 1.00 68.69 106 VAL A C 1
ATOM 856 O O . VAL A 1 106 ? 12.659 -4.737 -10.115 1.00 68.69 106 VAL A O 1
ATOM 859 N N . SER A 1 107 ? 14.018 -3.339 -9.022 1.00 67.56 107 SER A N 1
ATOM 860 C CA . SER A 1 107 ? 13.431 -3.632 -7.721 1.00 67.56 107 SER A CA 1
ATOM 861 C C . SER A 1 107 ? 13.137 -2.330 -7.008 1.00 67.56 107 SER A C 1
ATOM 863 O O . SER A 1 107 ? 13.900 -1.372 -7.121 1.00 67.56 107 SER A O 1
ATOM 865 N N . ALA A 1 108 ? 12.018 -2.287 -6.297 1.00 67.19 108 ALA A N 1
ATOM 866 C CA . ALA A 1 108 ? 11.635 -1.137 -5.501 1.00 67.19 108 ALA A CA 1
ATOM 867 C C . ALA A 1 108 ? 11.273 -1.628 -4.112 1.00 67.19 108 ALA A C 1
ATOM 869 O O . ALA A 1 108 ? 10.295 -2.337 -3.958 1.00 67.19 108 ALA A O 1
ATOM 870 N N . ARG A 1 109 ? 12.064 -1.280 -3.107 1.00 66.81 109 ARG A N 1
ATOM 871 C CA . ARG A 1 109 ? 11.788 -1.604 -1.712 1.00 66.81 109 ARG A CA 1
ATOM 872 C C . ARG A 1 109 ? 11.167 -0.395 -1.053 1.00 66.81 109 ARG A C 1
ATOM 874 O O . ARG A 1 109 ? 11.532 0.730 -1.366 1.00 66.81 109 ARG A O 1
ATOM 881 N N . TYR A 1 110 ? 10.274 -0.622 -0.105 1.00 69.81 110 TYR A N 1
ATOM 882 C CA . TYR A 1 110 ? 9.843 0.446 0.776 1.00 69.81 110 TYR A CA 1
ATOM 883 C C . TYR A 1 110 ? 10.261 0.158 2.211 1.00 69.81 110 TYR A C 1
ATOM 885 O O . TYR A 1 110 ? 10.334 -0.996 2.636 1.00 69.81 110 TYR A O 1
ATOM 893 N N . THR A 1 111 ? 10.538 1.217 2.960 1.00 66.69 111 THR A N 1
ATOM 894 C CA . THR A 1 111 ? 10.842 1.142 4.387 1.00 66.69 111 THR A CA 1
ATOM 895 C C . THR A 1 111 ? 9.784 1.899 5.175 1.00 66.69 111 THR A C 1
ATOM 897 O O . THR A 1 111 ? 9.339 2.963 4.761 1.00 66.69 111 THR A O 1
ATOM 900 N N . CYS A 1 112 ? 9.360 1.338 6.307 1.00 71.75 112 CYS A N 1
ATOM 901 C CA . CYS A 1 112 ? 8.584 2.046 7.321 1.00 71.75 112 CYS A CA 1
ATOM 902 C C . CYS A 1 112 ? 9.427 2.047 8.594 1.00 71.75 112 CYS A C 1
ATOM 904 O O . CYS A 1 112 ? 9.738 0.983 9.137 1.00 71.75 112 CYS A O 1
ATOM 906 N N . SER A 1 113 ? 9.844 3.227 9.048 1.00 69.81 113 SER A N 1
ATOM 907 C CA . SER A 1 113 ? 10.741 3.367 10.203 1.00 69.81 113 SER A CA 1
ATOM 908 C C . SER A 1 113 ? 10.066 2.997 11.528 1.00 69.81 113 SER A C 1
ATOM 910 O O . SER A 1 113 ? 10.751 2.673 12.499 1.00 69.81 113 SER A O 1
ATOM 912 N N . ASN A 1 114 ? 8.729 2.983 11.565 1.00 79.38 114 ASN A N 1
ATOM 913 C CA . ASN A 1 114 ? 7.948 2.632 12.740 1.00 79.38 114 ASN A CA 1
ATOM 914 C C . ASN A 1 114 ? 7.130 1.351 12.527 1.00 79.38 114 ASN A C 1
ATOM 916 O O . ASN A 1 114 ? 6.063 1.346 11.917 1.00 79.38 114 ASN A O 1
ATOM 920 N N . ARG A 1 115 ? 7.595 0.249 13.121 1.00 80.81 115 ARG A N 1
ATOM 921 C CA . ARG A 1 115 ? 6.912 -1.049 13.041 1.00 80.81 115 ARG A CA 1
ATOM 922 C C . ARG A 1 115 ? 5.491 -1.029 13.619 1.00 80.81 115 ARG A C 1
ATOM 924 O O . ARG A 1 115 ? 4.620 -1.680 13.056 1.00 80.81 115 ARG A O 1
ATOM 931 N N . LYS A 1 116 ? 5.247 -0.327 14.731 1.00 83.81 116 LYS A N 1
ATOM 932 C CA . LYS A 1 116 ? 3.915 -0.305 15.367 1.00 83.81 116 LYS A CA 1
ATOM 933 C C . LYS A 1 116 ? 2.907 0.456 14.521 1.00 83.81 116 LYS A C 1
ATOM 935 O O . LYS A 1 116 ? 1.786 -0.010 14.356 1.00 83.81 116 LYS A O 1
ATOM 940 N N . TYR A 1 117 ? 3.354 1.548 13.916 1.00 84.44 117 TYR A N 1
ATOM 941 C CA . TYR A 1 117 ? 2.596 2.253 12.893 1.00 84.44 117 TYR A CA 1
ATOM 942 C C . TYR A 1 117 ? 2.231 1.331 11.725 1.00 84.44 117 TYR A C 1
ATOM 944 O O . TYR A 1 117 ? 1.063 1.228 11.361 1.00 84.44 117 TYR A O 1
ATOM 952 N N . TYR A 1 118 ? 3.212 0.603 11.181 1.00 82.31 118 TYR A N 1
ATOM 953 C CA . TYR A 1 118 ? 2.979 -0.343 10.089 1.00 82.31 118 TYR A CA 1
ATOM 954 C C . TYR A 1 118 ? 1.960 -1.431 10.453 1.00 82.31 118 TYR A C 1
ATOM 956 O O . TYR A 1 118 ? 1.067 -1.728 9.664 1.00 82.31 118 TYR A O 1
ATOM 964 N N . GLU A 1 119 ? 2.065 -1.999 11.657 1.00 84.56 119 GLU A N 1
ATOM 965 C CA . GLU A 1 119 ? 1.114 -2.991 12.170 1.00 84.56 119 GLU A CA 1
ATOM 966 C C . GLU A 1 119 ? -0.312 -2.417 12.254 1.00 84.56 119 GLU A C 1
ATOM 968 O O . GLU A 1 119 ? -1.249 -3.069 11.794 1.00 84.56 119 GLU A O 1
ATOM 973 N N . GLY A 1 120 ? -0.477 -1.192 12.766 1.00 85.94 120 GLY A N 1
ATOM 974 C CA . GLY A 1 120 ? -1.776 -0.509 12.815 1.00 85.94 120 GLY A CA 1
ATOM 975 C C . GLY A 1 120 ? -2.345 -0.198 11.431 1.00 85.94 120 GLY A C 1
ATOM 976 O O . GLY A 1 120 ? -3.532 -0.409 11.185 1.00 85.94 120 GLY A O 1
ATOM 977 N N . PHE A 1 121 ? -1.492 0.230 10.498 1.00 86.38 121 PHE A N 1
ATOM 978 C CA . PHE A 1 121 ? -1.881 0.500 9.115 1.00 86.38 121 PHE A CA 1
ATOM 979 C C . PHE A 1 121 ? -2.357 -0.769 8.395 1.00 86.38 121 PHE A C 1
ATOM 981 O O . PHE A 1 121 ? -3.431 -0.774 7.796 1.00 86.38 121 PHE A O 1
ATOM 988 N N . LEU A 1 122 ? -1.598 -1.869 8.485 1.00 85.56 122 LEU A N 1
ATOM 989 C CA . LEU A 1 122 ? -1.997 -3.155 7.904 1.00 85.56 122 LEU A CA 1
ATOM 990 C C . LEU A 1 122 ? -3.295 -3.686 8.511 1.00 85.56 122 LEU A C 1
ATOM 992 O O . LEU A 1 122 ? -4.114 -4.256 7.792 1.00 85.56 122 LEU A O 1
ATOM 996 N N . TYR A 1 123 ? -3.468 -3.512 9.824 1.00 87.94 123 TYR A N 1
ATOM 997 C CA . TYR A 1 123 ? -4.694 -3.899 10.509 1.00 87.94 123 TYR A CA 1
ATOM 998 C C . TYR A 1 123 ? -5.900 -3.151 9.928 1.00 87.94 123 TYR A C 1
ATOM 1000 O O . TYR A 1 123 ? -6.852 -3.799 9.502 1.00 87.94 123 TYR A O 1
ATOM 1008 N N . GLY A 1 124 ? -5.820 -1.819 9.814 1.00 87.44 124 GLY A N 1
ATOM 1009 C CA . GLY A 1 124 ? -6.888 -1.015 9.214 1.00 87.44 124 GLY A CA 1
ATOM 1010 C C . GLY A 1 124 ? -7.186 -1.425 7.771 1.00 87.44 124 GLY A C 1
ATOM 1011 O O . GLY A 1 124 ? -8.328 -1.724 7.444 1.00 87.44 124 GLY A O 1
ATOM 1012 N N . MET A 1 125 ? -6.161 -1.570 6.925 1.00 86.44 125 MET A N 1
ATOM 1013 C CA . MET A 1 125 ? -6.353 -1.984 5.526 1.00 86.44 125 MET A CA 1
ATOM 1014 C C . MET A 1 125 ? -7.035 -3.352 5.376 1.00 86.44 125 MET A C 1
ATOM 1016 O O . MET A 1 125 ? -7.727 -3.582 4.386 1.00 86.44 125 MET A O 1
ATOM 1020 N N . LYS A 1 126 ? -6.860 -4.264 6.340 1.00 86.62 126 LYS A N 1
ATOM 1021 C CA . LYS A 1 126 ? -7.535 -5.568 6.346 1.00 86.62 126 LYS A CA 1
ATOM 1022 C C . LYS A 1 126 ? -9.026 -5.454 6.680 1.00 86.62 126 LYS A C 1
ATOM 1024 O O . LYS A 1 126 ? -9.814 -6.272 6.212 1.00 86.62 126 LYS A O 1
ATOM 1029 N N . GLU A 1 127 ? -9.432 -4.463 7.470 1.00 87.31 127 GLU A N 1
ATOM 1030 C CA . GLU A 1 127 ? -10.854 -4.223 7.747 1.00 87.31 127 GLU A CA 1
ATOM 1031 C C . GLU A 1 127 ? -11.613 -3.822 6.485 1.00 87.31 127 GLU A C 1
ATOM 1033 O O . GLU A 1 127 ? -12.714 -4.313 6.273 1.00 87.31 127 GLU A O 1
ATOM 1038 N N . LEU A 1 128 ? -10.993 -3.045 5.591 1.00 83.56 128 LEU A N 1
ATOM 1039 C CA . LEU A 1 128 ? -11.584 -2.682 4.300 1.00 83.56 128 LEU A CA 1
ATOM 1040 C C . LEU A 1 128 ? -11.975 -3.914 3.458 1.00 83.56 128 LEU A C 1
ATOM 1042 O O . LEU A 1 128 ? -13.021 -3.934 2.808 1.00 83.56 128 LEU A O 1
ATOM 1046 N N . GLU A 1 129 ? -11.145 -4.958 3.488 1.00 85.31 129 GLU A N 1
ATOM 1047 C CA . GLU A 1 129 ? -11.436 -6.227 2.818 1.00 85.31 129 GLU A CA 1
ATOM 1048 C C . GLU A 1 129 ? -12.561 -6.994 3.524 1.00 85.31 129 GLU A C 1
ATOM 1050 O O . GLU A 1 129 ? -13.464 -7.504 2.863 1.00 85.31 129 GLU A O 1
ATOM 1055 N N . ASN A 1 130 ? -12.536 -7.054 4.858 1.00 81.69 130 ASN A N 1
ATOM 1056 C CA . ASN A 1 130 ? -13.522 -7.807 5.636 1.00 81.69 130 ASN A CA 1
ATOM 1057 C C . ASN A 1 130 ? -14.921 -7.170 5.622 1.00 81.69 130 ASN A C 1
ATOM 1059 O O . ASN A 1 130 ? -15.915 -7.894 5.631 1.00 81.69 130 ASN A O 1
ATOM 1063 N N . GLU A 1 131 ? -15.002 -5.840 5.654 1.00 87.31 131 GLU A N 1
ATOM 1064 C CA . GLU A 1 131 ? -16.260 -5.101 5.793 1.00 87.31 131 GLU A CA 1
ATOM 1065 C C . GLU A 1 131 ? -16.904 -4.788 4.442 1.00 87.31 131 GLU A C 1
ATOM 1067 O O . GLU A 1 131 ? -18.111 -4.960 4.282 1.00 87.31 131 GLU A O 1
ATOM 1072 N N . ASP A 1 132 ? -16.109 -4.352 3.461 1.00 87.06 132 ASP A N 1
ATOM 1073 C CA . ASP A 1 132 ? -16.620 -3.877 2.170 1.00 87.06 132 ASP A CA 1
ATOM 1074 C C . ASP A 1 132 ? -16.300 -4.822 1.000 1.00 87.06 132 ASP A C 1
ATOM 1076 O O . ASP A 1 132 ? -16.703 -4.554 -0.133 1.00 87.06 132 ASP A O 1
ATOM 1080 N N . GLY A 1 133 ? -15.545 -5.905 1.228 1.00 87.75 133 GLY A N 1
ATOM 1081 C CA . GLY A 1 133 ? -15.088 -6.796 0.154 1.00 87.75 133 GLY A CA 1
ATOM 1082 C C . GLY A 1 133 ? -14.114 -6.126 -0.824 1.00 87.75 133 GLY A C 1
ATOM 1083 O O . GLY A 1 133 ? -13.944 -6.590 -1.954 1.00 87.75 133 GLY A O 1
ATOM 1084 N N . ILE A 1 134 ? -13.499 -5.008 -0.427 1.00 90.94 134 ILE A N 1
ATOM 1085 C CA . ILE A 1 134 ? -12.553 -4.266 -1.260 1.00 90.94 134 ILE A CA 1
ATOM 1086 C C . ILE A 1 134 ? -11.149 -4.816 -1.000 1.00 90.94 134 ILE A C 1
ATOM 1088 O O . ILE A 1 134 ? -10.553 -4.594 0.053 1.00 90.94 134 ILE A O 1
ATOM 1092 N N . HIS A 1 135 ? -10.579 -5.487 -1.995 1.00 91.38 135 HIS A N 1
ATOM 1093 C CA . HIS A 1 135 ? -9.206 -5.975 -1.933 1.00 91.38 135 HIS A CA 1
ATOM 1094 C C . HIS A 1 135 ? -8.239 -4.840 -2.262 1.00 91.38 135 HIS A C 1
ATOM 1096 O O . HIS A 1 135 ? -8.270 -4.310 -3.375 1.00 91.38 135 HIS A O 1
ATOM 1102 N N . ALA A 1 136 ? -7.356 -4.488 -1.327 1.00 87.62 136 ALA A N 1
ATOM 1103 C CA . ALA A 1 136 ? -6.354 -3.444 -1.504 1.00 87.62 136 ALA A CA 1
ATOM 1104 C C . ALA A 1 136 ? -4.935 -3.980 -1.280 1.00 87.62 136 ALA A C 1
ATOM 1106 O O . ALA A 1 136 ? -4.672 -4.717 -0.334 1.00 87.62 136 ALA A O 1
ATOM 1107 N N . LYS A 1 137 ? -3.996 -3.585 -2.145 1.00 86.44 137 LYS A N 1
ATOM 1108 C CA . LYS A 1 137 ? -2.579 -3.946 -2.019 1.00 86.44 137 LYS A CA 1
ATOM 1109 C C . LYS A 1 137 ? -1.658 -2.816 -2.448 1.00 86.44 137 LYS A C 1
ATOM 1111 O O . LYS A 1 137 ? -1.984 -2.044 -3.350 1.00 86.44 137 LYS A O 1
ATOM 1116 N N . LEU A 1 138 ? -0.479 -2.763 -1.836 1.00 82.06 138 LEU A N 1
ATOM 1117 C CA . LEU A 1 138 ? 0.598 -1.885 -2.278 1.00 82.06 138 LEU A CA 1
ATOM 1118 C C . LEU A 1 138 ? 1.274 -2.475 -3.517 1.00 82.06 138 LEU A C 1
ATOM 1120 O O . LEU A 1 138 ? 1.643 -3.647 -3.539 1.00 82.06 138 LEU A O 1
ATOM 1124 N N . ILE A 1 139 ? 1.439 -1.652 -4.545 1.00 82.81 139 ILE A N 1
ATOM 1125 C CA . ILE A 1 139 ? 2.171 -1.979 -5.766 1.00 82.81 139 ILE A CA 1
ATOM 1126 C C . ILE A 1 139 ? 3.139 -0.852 -6.097 1.00 82.81 139 ILE A C 1
ATOM 1128 O O . ILE A 1 139 ? 2.850 0.322 -5.866 1.00 82.81 139 ILE A O 1
ATOM 1132 N N . ALA A 1 140 ? 4.281 -1.198 -6.670 1.00 79.50 140 ALA A N 1
ATOM 1133 C CA . ALA A 1 140 ? 5.143 -0.229 -7.316 1.00 79.50 140 ALA A CA 1
ATOM 1134 C C . ALA A 1 140 ? 4.741 -0.126 -8.789 1.00 79.50 140 ALA A C 1
ATOM 1136 O O . ALA A 1 140 ? 4.489 -1.136 -9.452 1.00 79.50 140 ALA A O 1
ATOM 1137 N N . ILE A 1 141 ? 4.668 1.104 -9.294 1.00 80.75 141 ILE A N 1
ATOM 1138 C CA . ILE A 1 141 ? 4.453 1.363 -10.714 1.00 80.75 141 ILE A CA 1
ATOM 1139 C C . ILE A 1 141 ? 5.637 2.149 -11.244 1.00 80.75 141 ILE A C 1
ATOM 1141 O O . ILE A 1 141 ? 5.968 3.235 -10.755 1.00 80.75 141 ILE A O 1
ATOM 1145 N N . TYR A 1 142 ? 6.235 1.584 -12.283 1.00 77.19 142 TYR A N 1
ATOM 1146 C CA . TYR A 1 142 ? 7.187 2.260 -13.140 1.00 77.19 142 TYR A CA 1
ATOM 1147 C C . TYR A 1 142 ? 6.507 2.632 -14.462 1.00 77.19 142 TYR A C 1
ATOM 1149 O O . TYR A 1 142 ? 5.849 1.798 -15.086 1.00 77.19 142 TYR A O 1
ATOM 1157 N N . GLU A 1 143 ? 6.671 3.885 -14.883 1.00 73.75 143 GLU A N 1
ATOM 1158 C CA . GLU A 1 143 ? 6.229 4.371 -16.191 1.00 73.75 143 GLU A CA 1
ATOM 1159 C C . GLU A 1 143 ? 7.463 4.643 -17.050 1.00 73.75 143 GLU A C 1
ATOM 1161 O O . GLU A 1 143 ? 8.338 5.436 -16.685 1.00 73.75 143 GLU A O 1
ATOM 1166 N N . SER A 1 144 ? 7.561 3.931 -18.167 1.00 70.62 144 SER A N 1
ATOM 1167 C CA . SER A 1 144 ? 8.666 4.071 -19.104 1.00 70.62 144 SER A CA 1
ATOM 1168 C C . SER A 1 144 ? 8.515 5.302 -19.994 1.00 70.62 144 SER A C 1
ATOM 1170 O O . SER A 1 144 ? 7.451 5.913 -20.098 1.00 70.62 144 SER A O 1
ATOM 1172 N N . MET A 1 145 ? 9.604 5.662 -20.675 1.00 66.75 145 MET A N 1
ATOM 1173 C CA . MET A 1 145 ? 9.651 6.796 -21.609 1.00 66.75 145 MET A CA 1
ATOM 1174 C C . MET A 1 145 ? 8.623 6.690 -22.742 1.00 66.75 145 MET A C 1
ATOM 1176 O O . MET A 1 145 ? 8.074 7.693 -23.190 1.00 66.75 145 MET A O 1
ATOM 1180 N N . ASP A 1 146 ? 8.341 5.471 -23.186 1.00 68.31 146 ASP A N 1
ATOM 1181 C CA . ASP A 1 146 ? 7.331 5.134 -24.189 1.00 68.31 146 ASP A CA 1
ATOM 1182 C C . ASP A 1 146 ? 5.928 4.924 -23.584 1.00 68.31 146 ASP A C 1
ATOM 1184 O O . ASP A 1 146 ? 5.030 4.429 -24.259 1.00 68.31 146 ASP A O 1
ATOM 1188 N N . ARG A 1 147 ? 5.719 5.358 -22.331 1.00 68.50 147 ARG A N 1
ATOM 1189 C CA . ARG A 1 147 ? 4.451 5.314 -21.582 1.00 68.50 147 ARG A CA 1
ATOM 1190 C C . ARG A 1 147 ? 3.908 3.907 -21.320 1.00 68.50 147 ARG A C 1
ATOM 1192 O O . ARG A 1 147 ? 2.724 3.758 -21.014 1.00 68.50 147 ARG A O 1
ATOM 1199 N N . HIS A 1 148 ? 4.751 2.878 -21.385 1.00 74.19 148 HIS A N 1
ATOM 1200 C CA . HIS A 1 148 ? 4.378 1.571 -20.859 1.00 74.19 148 HIS A CA 1
ATOM 1201 C C . HIS A 1 148 ? 4.395 1.612 -19.331 1.00 74.19 148 HIS A C 1
ATOM 1203 O O . HIS A 1 148 ? 5.308 2.147 -18.698 1.00 74.19 148 HIS A O 1
ATOM 1209 N N . ARG A 1 149 ? 3.353 1.038 -18.730 1.00 77.12 149 ARG A N 1
ATOM 1210 C CA . ARG A 1 149 ? 3.222 0.924 -17.279 1.00 77.12 149 ARG A CA 1
ATOM 1211 C C . ARG A 1 149 ? 3.563 -0.487 -16.843 1.00 77.12 149 ARG A C 1
ATOM 1213 O O . ARG A 1 149 ? 2.936 -1.448 -17.281 1.00 77.12 149 ARG A O 1
ATOM 1220 N N . TYR A 1 150 ? 4.537 -0.580 -15.951 1.00 78.38 150 TYR A N 1
ATOM 1221 C CA . TYR A 1 150 ? 4.970 -1.818 -15.330 1.00 78.38 150 TYR A CA 1
ATOM 1222 C C . TYR A 1 150 ? 4.526 -1.807 -13.873 1.00 78.38 150 TYR A C 1
ATOM 1224 O O . TYR A 1 150 ? 5.068 -1.063 -13.056 1.00 78.38 150 TYR A O 1
ATOM 1232 N N . GLU A 1 151 ? 3.524 -2.626 -13.564 1.00 83.81 151 GLU A N 1
ATOM 1233 C CA . GLU A 1 151 ? 3.065 -2.881 -12.198 1.00 83.81 151 GLU A CA 1
ATOM 1234 C C . GLU A 1 151 ? 3.830 -4.071 -11.623 1.00 83.81 151 GLU A C 1
ATOM 1236 O O . GLU A 1 151 ? 3.919 -5.121 -12.262 1.00 83.81 151 GLU A O 1
ATOM 1241 N N . PHE A 1 152 ? 4.357 -3.933 -10.411 1.00 80.19 152 PHE A N 1
ATOM 1242 C CA . PHE A 1 152 ? 5.012 -5.038 -9.724 1.00 80.19 152 PHE A CA 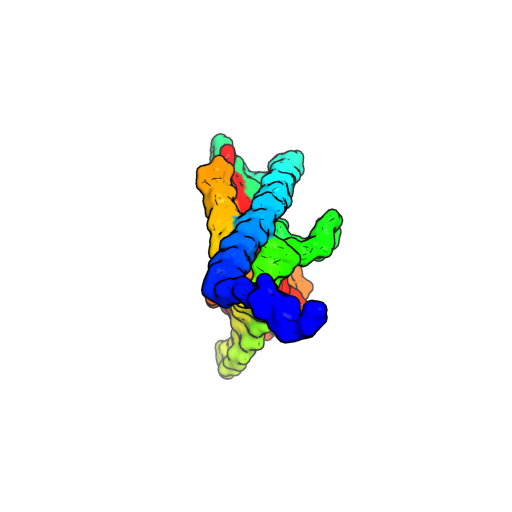1
ATOM 1243 C C . PHE A 1 152 ? 4.835 -4.960 -8.212 1.00 80.19 152 PHE A C 1
ATOM 1245 O O . PHE A 1 152 ? 4.574 -3.901 -7.636 1.00 80.19 152 PHE A O 1
ATOM 1252 N N . ASP A 1 153 ? 4.960 -6.116 -7.568 1.00 78.00 153 ASP A N 1
ATOM 1253 C CA . ASP A 1 153 ? 5.016 -6.193 -6.116 1.00 78.00 153 ASP A CA 1
ATOM 1254 C C . ASP A 1 153 ? 6.360 -5.604 -5.649 1.00 78.00 153 ASP A C 1
ATOM 1256 O O . ASP A 1 153 ? 7.409 -6.075 -6.099 1.00 78.00 153 ASP A O 1
ATOM 1260 N N . PRO A 1 154 ? 6.370 -4.580 -4.781 1.00 70.31 154 PRO A N 1
ATOM 1261 C CA . PRO A 1 154 ? 7.612 -3.968 -4.314 1.00 70.31 154 PRO A CA 1
ATOM 1262 C C . PRO A 1 154 ? 8.518 -4.957 -3.550 1.00 70.31 154 PRO A C 1
ATOM 1264 O O . PRO A 1 154 ? 9.741 -4.904 -3.656 1.00 70.31 154 PRO A O 1
ATOM 1267 N N . PHE A 1 155 ? 7.967 -5.926 -2.820 1.00 64.12 155 PHE A N 1
ATOM 1268 C CA . PHE A 1 155 ? 8.779 -6.901 -2.088 1.00 64.12 155 PHE A CA 1
ATOM 1269 C C . PHE A 1 155 ? 9.464 -7.915 -3.001 1.00 64.12 155 PHE A C 1
ATOM 1271 O O . PHE A 1 155 ? 10.585 -8.337 -2.714 1.00 64.12 155 PHE A O 1
ATOM 1278 N N . ILE A 1 156 ? 8.796 -8.308 -4.086 1.00 68.44 156 ILE A N 1
ATOM 1279 C CA . ILE A 1 156 ? 9.300 -9.323 -5.020 1.00 68.44 156 ILE A CA 1
ATOM 1280 C C . ILE A 1 156 ? 10.167 -8.677 -6.115 1.00 68.44 156 ILE A C 1
ATOM 1282 O O . ILE A 1 156 ? 11.180 -9.247 -6.523 1.00 68.44 156 ILE A O 1
ATOM 1286 N N . GLY A 1 157 ? 9.815 -7.469 -6.561 1.00 64.94 157 GLY A N 1
ATOM 1287 C CA . GLY A 1 157 ? 10.432 -6.797 -7.704 1.00 64.94 157 GLY A CA 1
ATOM 1288 C C . GLY A 1 157 ? 9.949 -7.341 -9.054 1.00 64.94 157 GLY A C 1
ATOM 1289 O O . GLY A 1 157 ? 9.017 -8.141 -9.130 1.00 64.94 157 GLY A O 1
ATOM 1290 N N . THR A 1 158 ? 10.578 -6.891 -10.145 1.00 69.31 158 THR A N 1
ATOM 1291 C CA . THR A 1 158 ? 10.295 -7.390 -11.499 1.00 69.31 158 THR A CA 1
ATOM 1292 C C . THR A 1 158 ? 11.525 -7.333 -12.412 1.00 69.31 158 THR A C 1
ATOM 1294 O O . THR A 1 158 ? 12.485 -6.601 -12.173 1.00 69.31 158 THR A O 1
ATOM 1297 N N . THR A 1 159 ? 11.524 -8.126 -13.482 1.00 65.38 159 THR A N 1
ATOM 1298 C CA . THR A 1 159 ? 12.552 -8.061 -14.535 1.00 65.38 159 THR A CA 1
ATOM 1299 C C . THR A 1 159 ? 11.914 -7.550 -15.812 1.00 65.38 159 THR A C 1
ATOM 1301 O O . THR A 1 159 ? 10.858 -8.039 -16.206 1.00 65.38 159 THR A O 1
ATOM 1304 N N . ILE A 1 160 ? 12.554 -6.572 -16.454 1.00 64.69 160 ILE A N 1
ATOM 1305 C CA . ILE A 1 160 ? 12.040 -5.952 -17.672 1.00 64.69 160 ILE A CA 1
ATOM 1306 C C . ILE A 1 160 ? 13.013 -6.247 -18.811 1.00 64.69 160 ILE A C 1
ATOM 1308 O O . ILE A 1 160 ? 14.156 -5.790 -18.834 1.00 64.69 160 ILE A O 1
ATOM 1312 N N . ASP A 1 161 ? 12.545 -7.048 -19.764 1.00 57.91 161 ASP A N 1
ATOM 1313 C CA . ASP A 1 161 ? 13.322 -7.441 -20.934 1.00 57.91 161 ASP A CA 1
ATOM 1314 C C . ASP A 1 161 ? 13.164 -6.395 -22.049 1.00 57.91 161 ASP A C 1
ATOM 1316 O O . ASP A 1 161 ? 12.269 -6.478 -22.891 1.00 57.91 161 ASP A O 1
ATOM 1320 N N . GLN A 1 162 ? 13.988 -5.344 -22.001 1.00 60.53 162 GLN A N 1
ATOM 1321 C CA . GLN A 1 162 ? 14.023 -4.278 -23.006 1.00 60.53 162 GLN A CA 1
ATOM 1322 C C . GLN A 1 162 ? 15.457 -3.920 -23.410 1.00 60.53 162 GLN A C 1
ATOM 1324 O O . GLN A 1 162 ? 16.367 -3.890 -22.586 1.00 60.53 162 GLN A O 1
ATOM 1329 N N . MET A 1 163 ? 15.647 -3.587 -24.693 1.00 46.94 163 MET A N 1
ATOM 1330 C CA . MET A 1 163 ? 16.957 -3.262 -25.282 1.00 46.94 163 MET A CA 1
ATOM 1331 C C . MET A 1 163 ? 17.573 -1.970 -24.711 1.00 46.94 163 MET A C 1
ATOM 1333 O O . MET A 1 163 ? 18.792 -1.879 -24.567 1.00 46.94 163 MET A O 1
ATOM 1337 N N . PHE A 1 164 ? 16.733 -0.998 -24.348 1.00 56.19 164 PHE A N 1
ATOM 1338 C CA . PHE A 1 164 ? 17.102 0.224 -23.635 1.00 56.19 164 PHE A CA 1
ATOM 1339 C C . PHE A 1 164 ? 16.083 0.467 -22.533 1.00 56.19 164 PHE A C 1
ATOM 1341 O O . PHE A 1 164 ? 14.884 0.462 -22.792 1.00 56.19 164 PHE A O 1
ATOM 1348 N N . PHE A 1 165 ? 16.562 0.694 -21.314 1.00 61.62 165 PHE A N 1
ATOM 1349 C CA . PHE A 1 165 ? 15.695 0.868 -20.161 1.00 61.62 165 PHE A CA 1
ATOM 1350 C C . PHE A 1 165 ? 16.309 1.880 -19.194 1.00 61.62 165 PHE A C 1
ATOM 1352 O O . PHE A 1 165 ? 17.471 1.747 -18.799 1.00 61.62 165 PHE A O 1
ATOM 1359 N N . TYR A 1 166 ? 15.546 2.908 -18.826 1.00 60.12 166 TYR A N 1
ATOM 1360 C CA . TYR A 1 166 ? 15.968 3.929 -17.869 1.00 60.12 166 TYR A CA 1
ATOM 1361 C C . TYR A 1 166 ? 14.796 4.336 -16.986 1.00 60.12 166 TYR A C 1
ATOM 1363 O O . TYR A 1 166 ? 13.764 4.800 -17.483 1.00 60.12 166 TYR A O 1
ATOM 1371 N N . ILE A 1 167 ? 14.955 4.189 -15.671 1.00 62.19 167 ILE A N 1
ATOM 1372 C CA . ILE A 1 167 ? 13.915 4.596 -14.734 1.00 62.19 167 ILE A CA 1
ATOM 1373 C C . ILE A 1 167 ? 13.942 6.108 -14.544 1.00 62.19 167 ILE A C 1
ATOM 1375 O O . ILE A 1 167 ? 14.834 6.636 -13.889 1.00 62.19 167 ILE A O 1
ATOM 1379 N N . GLN A 1 168 ? 12.939 6.809 -15.078 1.00 62.62 168 GLN A N 1
ATOM 1380 C CA . GLN A 1 168 ? 12.729 8.218 -14.737 1.00 62.62 168 GLN A CA 1
ATOM 1381 C C . GLN A 1 168 ? 12.008 8.387 -13.401 1.00 62.62 168 GLN A C 1
ATOM 1383 O O . GLN A 1 168 ? 12.338 9.290 -12.634 1.00 62.62 168 GLN A O 1
ATOM 1388 N N . LYS A 1 169 ? 11.004 7.543 -13.128 1.00 67.94 169 LYS A N 1
ATOM 1389 C CA . LYS A 1 169 ? 10.202 7.632 -11.909 1.00 67.94 169 LYS A CA 1
ATOM 1390 C C . LYS A 1 169 ? 9.570 6.286 -11.567 1.00 67.94 169 LYS A C 1
ATOM 1392 O O . LYS A 1 169 ? 8.935 5.667 -12.415 1.00 67.94 169 LYS A O 1
ATOM 1397 N N . CYS A 1 170 ? 9.703 5.872 -10.313 1.00 73.62 170 CYS A N 1
ATOM 1398 C CA . CYS A 1 170 ? 8.941 4.779 -9.719 1.00 73.62 170 CYS A CA 1
ATOM 1399 C C . CYS A 1 170 ? 8.137 5.365 -8.557 1.00 73.62 170 CYS A C 1
ATOM 1401 O O . CYS A 1 170 ? 8.701 6.110 -7.759 1.00 73.62 170 CYS A O 1
ATOM 1403 N N . ASN A 1 171 ? 6.841 5.061 -8.464 1.00 77.69 171 ASN A N 1
ATOM 1404 C CA . ASN A 1 171 ? 6.026 5.472 -7.317 1.00 77.69 171 ASN A CA 1
ATOM 1405 C C . ASN A 1 171 ? 5.309 4.266 -6.718 1.00 77.69 171 ASN A C 1
ATOM 1407 O O . ASN A 1 171 ? 5.016 3.291 -7.413 1.00 77.69 171 ASN A O 1
ATOM 1411 N N . LEU A 1 172 ? 5.010 4.362 -5.427 1.00 77.44 172 LEU A N 1
ATOM 1412 C CA . LEU A 1 172 ? 4.165 3.407 -4.732 1.00 77.44 172 LEU A CA 1
ATOM 1413 C C . LEU A 1 172 ? 2.699 3.818 -4.935 1.00 77.44 172 LEU A C 1
ATOM 1415 O O . LEU A 1 172 ? 2.375 5.008 -4.917 1.00 77.44 172 LEU A O 1
ATOM 1419 N N . TYR A 1 173 ? 1.833 2.835 -5.148 1.00 81.38 173 TYR A N 1
ATOM 1420 C CA . TYR A 1 173 ? 0.388 2.993 -5.280 1.00 81.38 173 TYR A CA 1
ATOM 1421 C C . TYR A 1 173 ? -0.322 1.943 -4.432 1.00 81.38 173 TYR A C 1
ATOM 1423 O O . TYR A 1 173 ? 0.180 0.840 -4.228 1.00 81.38 173 TYR A O 1
ATOM 1431 N N . VAL A 1 174 ? -1.527 2.267 -3.988 1.00 84.50 174 VAL A N 1
ATOM 1432 C CA . VAL A 1 174 ? -2.498 1.313 -3.474 1.00 84.50 174 VAL A CA 1
ATOM 1433 C C . VAL A 1 174 ? -3.412 0.976 -4.639 1.00 84.50 174 VAL A C 1
ATOM 1435 O O . VAL A 1 174 ? -4.158 1.828 -5.126 1.00 84.50 174 VAL A O 1
ATOM 1438 N N . LYS A 1 175 ? -3.329 -0.265 -5.107 1.00 89.38 175 LYS A N 1
ATOM 1439 C CA . LYS A 1 175 ? -4.294 -0.821 -6.050 1.00 89.38 175 LYS A CA 1
ATOM 1440 C C . LYS A 1 175 ? -5.432 -1.417 -5.242 1.00 89.38 175 LYS A C 1
ATOM 1442 O O . LYS A 1 175 ? -5.188 -2.329 -4.453 1.00 89.38 175 LYS A O 1
ATOM 1447 N N . ALA A 1 176 ? -6.638 -0.905 -5.441 1.00 89.88 176 ALA A N 1
ATOM 1448 C CA . ALA A 1 176 ? -7.840 -1.415 -4.797 1.00 89.88 176 ALA A CA 1
ATOM 1449 C C . ALA A 1 176 ? -8.847 -1.890 -5.843 1.00 89.88 176 ALA A C 1
ATOM 1451 O O . ALA A 1 176 ? -8.949 -1.301 -6.920 1.00 89.88 176 ALA A O 1
ATOM 1452 N N . SER A 1 177 ? -9.581 -2.952 -5.534 1.00 91.81 177 SER A N 1
ATOM 1453 C CA . SER A 1 177 ? -10.583 -3.527 -6.429 1.00 91.81 177 SER A CA 1
ATOM 1454 C C . SER A 1 177 ? -11.724 -4.175 -5.663 1.00 91.81 177 SER A C 1
ATOM 1456 O O . SER A 1 177 ? -11.495 -4.767 -4.610 1.00 91.81 177 SER A O 1
ATOM 1458 N N . VAL A 1 178 ? -12.925 -4.132 -6.231 1.00 92.69 178 VAL A N 1
ATOM 1459 C CA . VAL A 1 178 ? -14.114 -4.790 -5.678 1.00 92.69 178 VAL A CA 1
ATOM 1460 C C . VAL A 1 178 ? -14.958 -5.391 -6.794 1.00 92.69 178 VAL A C 1
ATOM 1462 O O . VAL A 1 178 ? -15.017 -4.855 -7.906 1.00 92.69 178 VAL A O 1
ATOM 1465 N N . THR A 1 179 ? -15.592 -6.523 -6.487 1.00 89.94 179 THR A N 1
ATOM 1466 C CA . THR A 1 179 ? -16.602 -7.153 -7.342 1.00 89.94 179 THR A CA 1
ATOM 1467 C C . THR A 1 179 ? -17.961 -7.048 -6.662 1.00 89.94 179 THR A C 1
ATOM 1469 O O . THR A 1 179 ? -18.063 -7.392 -5.487 1.00 89.94 179 THR A O 1
ATOM 1472 N N . TYR A 1 180 ? -18.978 -6.578 -7.384 1.00 84.81 180 TYR A N 1
ATOM 1473 C CA . TYR A 1 180 ? -20.337 -6.364 -6.875 1.00 84.81 180 TYR A CA 1
ATOM 1474 C C . TYR A 1 180 ? -21.413 -6.659 -7.926 1.00 84.81 180 TYR A C 1
ATOM 1476 O O . TYR A 1 180 ? -21.059 -6.818 -9.122 1.00 84.81 180 TYR A O 1
#

pLDDT: mean 76.27, std 13.22, range [32.78, 94.31]

Foldseek 3Di:
DDPVVVVVVPDDDPVVVVVVVLVVLLVLLQVLLVVVLVVQVVVQVVCVVVVNWDDDPPKTKTKDKAACDPDDDDNDNSCCVSVVKDKDKDKDWAPADPPGAIWIFIAIAIDRPRPSSNNSNVVNQVVSCVPVVKDKDKWKWFQFPVRDIDTDDNVVGGIDGDNDGDGPDIIIIIMIMHMD

Radius of gyration: 21.86 Å; chains: 1; bounding box: 52×38×73 Å

Sequence (180 aa):
MSFKDELNASTRNPSEVREEKMNEEFTKGYHAAQGLHYCIKQELLKNVNNGNYRQTGSNKYVECYIGKSSGNSLDLHLIEDFGGFHLEYSQNRTPGGWFRNPTYSVSARYTCSNRKYYEGFLYGMKELENEDGIHAKLIAIYESMDRHRYEFDPFIGTTIDQMFFYIQKCNLYVKASVTY

Secondary structure (DSSP, 8-state):
--HHHHHHHS---HHHHHHHHHHHHHHHHHHHHHHHHHHHHHHHHHHHHTT--EEETTEEEEEEEEES-SSSS----HHHHHH-EEEEEEEEEE---TTS--EEEEEEEEEES-HHHHHHHHHHHHHHHHHH--EEEEEEEEE-TT--EEEE-TTT-EEE--SS---S-EEEEEEEEEE-